Protein AF-A0A3P8JMA1-F1 (afdb_monomer_lite)

Sequence (139 aa):
MFSIEQAKLMATKLRNSLESRNVTIPHSSALEIVAQQLGYKDWNTAAARLDPPAAPAAVSFEKSIPILRMFDERKAREFYVDFLAFSVEFEHRFAPDLPLYLGIGETACRFTSLNITATPARVRQFSYRCATLNYSGMS

pLDDT: mean 73.85, std 20.52, range [27.09, 96.19]

Radius of gyration: 28.32 Å; chains: 1; bounding box: 60×33×68 Å

Secondary structure (DSSP, 8-state):
--BHHHHHHHHHHHHHHHHTTT----HHHHHHHHHHHTT-SSHHHHHHHSBPPPPP-----PPP--EEEES-HHHHHIIIIIIT-PEEEEEEESSTTSPEEEEEEETTEEEEEEEE-SSSS------------------

Structure (mmCIF, N/CA/C/O backbone):
data_AF-A0A3P8JMA1-F1
#
_entry.id   AF-A0A3P8JMA1-F1
#
loop_
_atom_site.group_PDB
_atom_site.id
_atom_site.type_symbol
_atom_site.label_atom_id
_atom_site.label_alt_id
_atom_site.label_comp_id
_atom_site.label_asym_id
_atom_site.label_entity_id
_atom_site.label_seq_id
_atom_site.pdbx_PDB_ins_code
_atom_site.Cartn_x
_atom_site.Cartn_y
_atom_site.Cartn_z
_atom_site.occupancy
_atom_site.B_iso_or_equiv
_atom_site.auth_seq_id
_atom_site.auth_comp_id
_atom_site.auth_asym_id
_atom_site.auth_atom_id
_atom_site.pdbx_PDB_model_num
ATOM 1 N N . MET A 1 1 ? -1.795 15.103 25.000 1.00 63.28 1 MET A N 1
ATOM 2 C CA . MET A 1 1 ? -2.869 14.896 24.013 1.00 63.28 1 MET A CA 1
ATOM 3 C C . MET A 1 1 ? -2.797 13.429 23.615 1.00 63.28 1 MET A C 1
ATOM 5 O O . MET A 1 1 ? -1.727 12.989 23.212 1.00 63.28 1 MET A O 1
ATOM 9 N N . PHE A 1 2 ? -3.817 12.639 23.963 1.00 79.19 2 PHE A N 1
ATOM 10 C CA . PHE A 1 2 ? -3.838 11.194 23.704 1.00 79.19 2 PHE A CA 1
ATOM 11 C C . PHE A 1 2 ? -4.458 10.945 22.328 1.00 79.19 2 PHE A C 1
ATOM 13 O O . PHE A 1 2 ? -5.483 11.548 22.006 1.00 79.19 2 PHE A O 1
ATOM 20 N N . SER A 1 3 ? -3.873 10.039 21.540 1.00 88.62 3 SER A N 1
ATOM 21 C CA . SER A 1 3 ? -4.439 9.672 20.238 1.00 88.62 3 SER A CA 1
ATOM 22 C C . SER A 1 3 ? -5.458 8.536 20.345 1.00 88.62 3 SER A C 1
ATOM 24 O O . SER A 1 3 ? -5.397 7.690 21.246 1.00 88.62 3 SER A O 1
ATOM 26 N N . ILE A 1 4 ? -6.377 8.472 19.377 1.00 91.00 4 ILE A N 1
ATOM 27 C CA . ILE A 1 4 ? -7.359 7.381 19.265 1.00 91.00 4 ILE A CA 1
ATOM 28 C C . ILE A 1 4 ? -6.666 6.012 19.159 1.00 91.00 4 ILE A C 1
ATOM 30 O O . ILE A 1 4 ? -7.147 5.029 19.728 1.00 91.00 4 ILE A O 1
ATOM 34 N N . GLU A 1 5 ? -5.526 5.925 18.467 1.00 89.62 5 GLU A N 1
ATOM 35 C CA . GLU A 1 5 ? -4.774 4.669 18.347 1.00 89.62 5 GLU A CA 1
ATOM 36 C C . GLU A 1 5 ? -4.184 4.215 19.678 1.00 89.62 5 GLU A C 1
ATOM 38 O O . GLU A 1 5 ? -4.296 3.042 20.034 1.00 89.62 5 GLU A O 1
ATOM 43 N N . GLN A 1 6 ? -3.604 5.143 20.444 1.00 90.62 6 GLN A N 1
ATOM 44 C CA . GLN A 1 6 ? -3.065 4.839 21.767 1.00 90.62 6 GLN A CA 1
ATOM 45 C C . GLN A 1 6 ? -4.165 4.320 22.697 1.00 90.62 6 GLN A C 1
ATOM 47 O O . GLN A 1 6 ? -3.963 3.313 23.375 1.00 90.62 6 GLN A O 1
ATOM 52 N N . ALA A 1 7 ? -5.347 4.941 22.679 1.00 92.38 7 ALA A N 1
ATOM 53 C CA . ALA A 1 7 ? -6.479 4.499 23.488 1.00 92.38 7 ALA A CA 1
ATOM 54 C C . ALA A 1 7 ? -6.991 3.100 23.074 1.00 92.38 7 ALA A C 1
ATOM 56 O O . ALA A 1 7 ? -7.212 2.238 23.927 1.00 92.38 7 ALA A O 1
ATOM 57 N N . LYS A 1 8 ? -7.093 2.809 21.768 1.00 93.44 8 LYS A N 1
ATOM 58 C CA . LYS A 1 8 ? -7.448 1.462 21.268 1.00 93.44 8 LYS A CA 1
ATOM 59 C C . LYS A 1 8 ? -6.400 0.405 21.629 1.00 93.44 8 LYS A C 1
ATOM 61 O O . LYS A 1 8 ? -6.747 -0.732 21.969 1.00 93.44 8 LYS A O 1
ATOM 66 N N . LEU A 1 9 ? -5.118 0.774 21.593 1.00 94.44 9 LEU A N 1
ATOM 67 C CA . LEU A 1 9 ? -4.022 -0.094 22.016 1.00 94.44 9 LEU A CA 1
ATOM 68 C C . LEU A 1 9 ? -4.135 -0.419 23.511 1.00 94.44 9 LEU A C 1
ATOM 70 O O . LEU A 1 9 ? -3.982 -1.578 23.897 1.00 94.44 9 LEU A O 1
ATOM 74 N N . MET A 1 10 ? -4.442 0.577 24.348 1.00 94.50 10 MET A N 1
ATOM 75 C CA . MET A 1 10 ? -4.684 0.375 25.780 1.00 94.50 10 MET A CA 1
ATOM 76 C C . MET A 1 10 ? -5.851 -0.582 26.026 1.00 94.50 10 MET A C 1
ATOM 78 O O . MET A 1 10 ? -5.694 -1.518 26.804 1.00 94.50 10 MET A O 1
ATOM 82 N N . ALA A 1 11 ? -6.973 -0.427 25.316 1.00 95.19 11 ALA A N 1
ATOM 83 C CA . ALA A 1 11 ? -8.129 -1.318 25.459 1.00 95.19 11 ALA A CA 1
ATOM 84 C C . ALA A 1 11 ? -7.795 -2.765 25.064 1.00 95.19 11 ALA A C 1
ATOM 86 O O . ALA A 1 11 ? -8.197 -3.717 25.735 1.00 95.19 11 ALA A O 1
ATOM 87 N N . THR A 1 12 ? -6.998 -2.940 24.007 1.00 96.12 12 THR A N 1
ATOM 88 C CA . THR A 1 12 ? -6.518 -4.259 23.573 1.00 96.12 12 THR A CA 1
ATOM 89 C C . THR A 1 12 ? -5.607 -4.893 24.624 1.00 96.12 12 THR A C 1
ATOM 91 O O . THR A 1 12 ? -5.807 -6.047 25.002 1.00 96.12 12 THR A O 1
ATOM 94 N N . LYS A 1 13 ? -4.640 -4.131 25.152 1.00 95.75 13 LYS A N 1
ATOM 95 C CA . LYS A 1 13 ? -3.736 -4.595 26.215 1.00 95.75 13 LYS A CA 1
ATOM 96 C C . LYS A 1 13 ? -4.493 -4.945 27.495 1.00 95.75 13 LYS A C 1
ATOM 98 O O . LYS A 1 13 ? -4.222 -5.987 28.086 1.00 95.75 13 LYS A O 1
ATOM 103 N N . LEU A 1 14 ? -5.452 -4.109 27.893 1.00 94.12 14 LEU A N 1
ATOM 104 C CA . LEU A 1 14 ? -6.307 -4.335 29.055 1.00 94.12 14 LEU A CA 1
ATOM 105 C C . LEU A 1 14 ? -7.071 -5.652 28.917 1.00 94.12 14 LEU A C 1
ATOM 107 O O . LEU A 1 14 ? -7.016 -6.485 29.818 1.00 94.12 14 LEU A O 1
ATOM 111 N N . ARG A 1 15 ? -7.729 -5.870 27.772 1.00 94.94 15 ARG A N 1
ATOM 112 C CA . ARG A 1 15 ? -8.472 -7.106 27.507 1.00 94.94 15 ARG A CA 1
ATOM 113 C C . ARG A 1 15 ? -7.570 -8.336 27.603 1.00 94.94 15 ARG A C 1
ATOM 115 O O . ARG A 1 15 ? -7.899 -9.263 28.333 1.00 94.94 15 ARG A O 1
ATOM 122 N N . ASN A 1 16 ? -6.416 -8.312 26.940 1.00 94.25 16 ASN A N 1
ATOM 123 C CA . ASN A 1 16 ? -5.474 -9.434 26.960 1.00 94.25 16 ASN A CA 1
ATOM 124 C C . ASN A 1 16 ? -4.933 -9.702 28.382 1.00 94.25 16 ASN A C 1
ATOM 126 O O . ASN A 1 16 ? -4.711 -10.847 28.765 1.00 94.25 16 ASN A O 1
ATOM 130 N N . SER A 1 17 ? -4.746 -8.652 29.192 1.00 94.25 17 SER A N 1
ATOM 131 C CA . SER A 1 17 ? -4.322 -8.788 30.591 1.00 94.25 17 SER A CA 1
ATOM 132 C C . SER A 1 17 ? -5.413 -9.331 31.519 1.00 94.25 17 SER A C 1
ATOM 134 O O . SER A 1 17 ? -5.080 -9.861 32.578 1.00 94.25 17 SER A O 1
ATOM 136 N N . LEU A 1 18 ? -6.690 -9.140 31.192 1.00 93.69 18 LEU A N 1
ATOM 137 C CA . LEU A 1 18 ? -7.809 -9.684 31.964 1.00 93.69 18 LEU A CA 1
ATOM 138 C C . LEU A 1 18 ? -8.090 -11.136 31.580 1.00 93.69 18 LEU A C 1
ATOM 140 O O . LEU A 1 18 ? -8.372 -11.961 32.447 1.00 93.69 18 LEU A O 1
ATOM 144 N N . GLU A 1 19 ? -7.911 -11.469 30.305 1.00 93.62 19 GLU A N 1
ATOM 145 C CA . GLU A 1 19 ? -8.043 -12.832 29.800 1.00 93.62 19 GLU A CA 1
ATOM 146 C C . GLU A 1 19 ? -7.053 -13.792 30.476 1.00 93.62 19 GLU A C 1
ATOM 148 O O . GLU A 1 19 ? -7.444 -14.880 30.888 1.00 93.62 19 GLU A O 1
ATOM 153 N N . SER A 1 20 ? -5.812 -13.358 30.734 1.00 91.12 20 SER A N 1
ATOM 154 C CA . SER A 1 20 ? -4.831 -14.159 31.490 1.00 91.12 20 SER A CA 1
ATOM 155 C C . SER A 1 20 ? -5.225 -14.427 32.950 1.00 91.12 20 SER A C 1
ATOM 157 O O . SER A 1 20 ? -4.649 -15.300 33.596 1.00 91.12 20 SER A O 1
ATOM 159 N N . ARG A 1 21 ? -6.216 -13.696 33.474 1.00 93.50 21 ARG A N 1
ATOM 160 C CA . ARG A 1 21 ? -6.800 -13.874 34.811 1.00 93.50 21 ARG A CA 1
ATOM 161 C C . ARG A 1 21 ? -8.168 -14.563 34.759 1.00 93.50 21 ARG A C 1
ATOM 163 O O . ARG A 1 21 ? -8.909 -14.491 35.735 1.00 93.50 21 ARG A O 1
ATOM 170 N N . ASN A 1 22 ? -8.507 -15.205 33.635 1.00 91.56 22 ASN A N 1
ATOM 171 C CA . ASN A 1 22 ? -9.812 -15.818 33.356 1.00 91.56 22 ASN A CA 1
ATOM 172 C C . ASN A 1 22 ? -11.000 -14.838 33.410 1.00 91.56 22 ASN A C 1
ATOM 174 O O . ASN A 1 22 ? -12.132 -15.244 33.665 1.00 91.56 22 ASN A O 1
ATOM 178 N N . VAL A 1 23 ? -10.768 -13.548 33.150 1.00 91.88 23 VAL A N 1
ATOM 179 C CA . VAL A 1 23 ? -11.832 -12.543 33.036 1.00 91.88 23 VAL A CA 1
ATOM 180 C C . VAL A 1 23 ? -11.966 -12.130 31.574 1.00 91.88 23 VAL A C 1
ATOM 182 O O . VAL A 1 23 ? -11.195 -11.321 31.061 1.00 91.88 23 VAL A O 1
ATOM 185 N N . THR A 1 24 ? -12.966 -12.679 30.889 1.00 91.19 24 THR A N 1
ATOM 186 C CA . THR A 1 24 ? -13.265 -12.322 29.498 1.00 91.19 24 THR A CA 1
ATOM 187 C C . THR A 1 24 ? -14.241 -11.152 29.459 1.00 91.19 24 THR A C 1
ATOM 189 O O . THR A 1 24 ? -15.367 -11.253 29.942 1.00 91.19 24 THR A O 1
ATOM 192 N N . ILE A 1 25 ? -13.824 -10.046 28.843 1.00 92.31 25 ILE A N 1
ATOM 193 C CA . ILE A 1 25 ? -14.687 -8.891 28.571 1.00 92.31 25 ILE A CA 1
ATOM 194 C C . ILE A 1 25 ? -14.763 -8.620 27.062 1.00 92.31 25 ILE A C 1
ATOM 196 O O . ILE A 1 25 ? -13.774 -8.827 26.347 1.00 92.31 25 ILE A O 1
ATOM 200 N N . PRO A 1 26 ? -15.907 -8.135 26.548 1.00 94.25 26 PRO A N 1
ATOM 201 C CA . PRO A 1 26 ? -16.005 -7.714 25.158 1.00 94.25 26 PRO A CA 1
ATOM 202 C C . PRO A 1 26 ? -15.152 -6.462 24.912 1.00 94.25 26 PRO A C 1
ATOM 204 O O . PRO A 1 26 ? -14.898 -5.658 25.811 1.00 94.25 26 PRO A O 1
ATOM 207 N N . HIS A 1 27 ? -14.711 -6.279 23.665 1.00 91.94 27 HIS A N 1
ATOM 208 C CA . HIS A 1 27 ? -13.831 -5.166 23.294 1.00 91.94 27 HIS A CA 1
ATOM 209 C C . HIS A 1 27 ? -14.464 -3.789 23.559 1.00 91.94 27 HIS A C 1
ATOM 211 O O . HIS A 1 27 ? -13.774 -2.879 24.007 1.00 91.94 27 HIS A O 1
ATOM 217 N N . SER A 1 28 ? -15.779 -3.656 23.359 1.00 94.62 28 SER A N 1
ATOM 218 C CA . SER A 1 28 ? -16.532 -2.442 23.692 1.00 94.62 28 SER A CA 1
ATOM 219 C C . SER A 1 28 ? -16.416 -2.076 25.174 1.00 94.62 28 SER A C 1
ATOM 221 O O . SER A 1 28 ? -16.076 -0.942 25.485 1.00 94.62 28 SER A O 1
ATOM 223 N N . SER A 1 29 ? -16.586 -3.029 26.096 1.00 95.75 29 SER A N 1
ATOM 224 C CA . SER A 1 29 ? -16.416 -2.773 27.535 1.00 95.75 29 SER A CA 1
ATOM 225 C C . SER A 1 29 ? -14.989 -2.357 27.897 1.00 95.75 29 SER A C 1
ATOM 227 O O . SER A 1 29 ? -14.803 -1.512 28.767 1.00 95.75 29 SER A O 1
ATOM 229 N N . ALA A 1 30 ? -13.973 -2.900 27.219 1.00 96.19 30 ALA A N 1
ATOM 230 C CA . ALA A 1 30 ? -12.590 -2.468 27.421 1.00 96.19 30 ALA A CA 1
ATOM 231 C C . ALA A 1 30 ? -12.369 -1.010 26.976 1.00 96.19 30 ALA A C 1
ATOM 233 O O . ALA A 1 30 ? -11.650 -0.272 27.647 1.00 96.19 30 ALA A O 1
ATOM 234 N N . LEU A 1 31 ? -13.001 -0.584 25.876 1.00 95.81 31 LEU A N 1
ATOM 235 C CA . LEU A 1 31 ? -12.964 0.809 25.416 1.00 95.81 31 LEU A CA 1
ATOM 236 C C . LEU A 1 31 ? -13.646 1.756 26.411 1.00 95.81 31 LEU A C 1
ATOM 238 O O . LEU A 1 31 ? -13.106 2.826 26.678 1.00 95.81 31 LEU A O 1
ATOM 242 N N . GLU A 1 32 ? -14.772 1.349 27.002 1.00 96.12 32 GLU A N 1
ATOM 243 C CA . GLU A 1 32 ? -15.452 2.138 28.041 1.00 96.12 32 GLU A CA 1
ATOM 244 C C . GLU A 1 32 ? -14.577 2.322 29.289 1.00 96.12 32 GLU A C 1
ATOM 246 O O . GLU A 1 32 ? -14.450 3.433 29.801 1.00 96.12 32 GLU A O 1
ATOM 251 N N . ILE A 1 33 ? -13.901 1.261 29.748 1.00 95.50 33 ILE A N 1
ATOM 252 C CA . ILE A 1 33 ? -12.982 1.345 30.896 1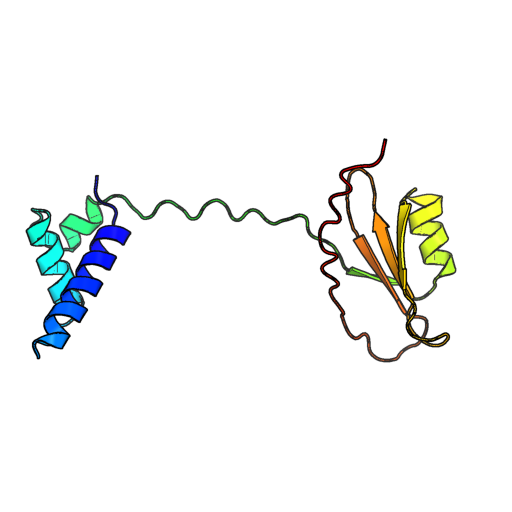.00 95.50 33 ILE A CA 1
ATOM 253 C C . ILE A 1 33 ? -11.830 2.311 30.594 1.00 95.50 33 ILE A C 1
ATOM 255 O O . ILE A 1 33 ? -11.493 3.151 31.428 1.00 95.50 33 ILE A O 1
ATOM 259 N N . VAL A 1 34 ? -11.242 2.232 29.397 1.00 95.38 34 VAL A N 1
ATOM 260 C CA . VAL A 1 34 ? -10.168 3.149 28.987 1.00 95.38 34 VAL A CA 1
ATOM 261 C C . VAL A 1 34 ? -10.674 4.590 28.880 1.00 95.38 34 VAL A C 1
ATOM 263 O O . VAL A 1 34 ? -9.979 5.509 29.307 1.00 95.38 34 VAL A O 1
ATOM 266 N N . ALA A 1 35 ? -11.889 4.813 28.373 1.00 95.31 35 ALA A N 1
ATOM 267 C CA . ALA A 1 35 ? -12.487 6.146 28.314 1.00 95.31 35 ALA A CA 1
ATOM 268 C C . ALA A 1 35 ? -12.646 6.761 29.714 1.00 95.31 35 ALA A C 1
ATOM 270 O O . ALA A 1 35 ? -12.248 7.908 29.925 1.00 95.31 35 ALA A O 1
ATOM 271 N N . GLN A 1 36 ? -13.131 5.977 30.681 1.00 94.81 36 GLN A N 1
ATOM 272 C CA . GLN A 1 36 ? -13.259 6.399 32.079 1.00 94.81 36 GLN A CA 1
ATOM 273 C C . GLN A 1 36 ? -11.900 6.676 32.734 1.00 94.81 36 GLN A C 1
ATOM 275 O O . GLN A 1 36 ? -11.759 7.666 33.449 1.00 94.81 36 GLN A O 1
ATOM 280 N N . GLN A 1 37 ? -10.874 5.866 32.445 1.00 93.56 37 GLN A N 1
ATOM 281 C CA . GLN A 1 37 ? -9.499 6.098 32.917 1.00 93.56 37 GLN A CA 1
ATOM 282 C C . GLN A 1 37 ? -8.898 7.403 32.381 1.00 93.56 37 GLN A C 1
ATOM 284 O O . GLN A 1 37 ? -8.110 8.050 33.067 1.00 93.56 37 GLN A O 1
ATOM 289 N N . LEU A 1 38 ? -9.285 7.801 31.168 1.00 91.38 38 LEU A N 1
ATOM 290 C CA . LEU A 1 38 ? -8.901 9.073 30.555 1.00 91.38 38 LEU A CA 1
ATOM 291 C C . LEU A 1 38 ? -9.772 10.256 31.029 1.00 91.38 38 LEU A C 1
ATOM 293 O O . LEU A 1 38 ? -9.533 11.389 30.614 1.00 91.38 38 LEU A O 1
ATOM 297 N N . GLY A 1 39 ? -10.761 10.016 31.899 1.00 92.75 39 GLY A N 1
ATOM 298 C CA . GLY A 1 39 ? -11.645 11.040 32.462 1.00 92.75 39 GLY A CA 1
ATOM 299 C C . GLY A 1 39 ? -12.868 11.379 31.603 1.00 92.75 39 GLY A C 1
ATOM 300 O O . GLY A 1 39 ? -13.523 12.394 31.843 1.00 92.75 39 GLY A O 1
ATOM 301 N N . TYR A 1 40 ? -13.192 10.560 30.601 1.00 93.94 40 TYR A N 1
ATOM 302 C CA . TYR A 1 40 ? -14.391 10.719 29.777 1.00 93.94 40 TYR A CA 1
ATOM 303 C C . TYR A 1 40 ? -15.544 9.848 30.290 1.00 93.94 40 TYR A C 1
ATOM 305 O O . TYR A 1 40 ? -15.338 8.812 30.915 1.00 93.94 40 TYR A O 1
ATOM 313 N N . LYS A 1 41 ? -16.782 10.274 30.013 1.00 93.06 41 LYS A N 1
ATOM 314 C CA . LYS A 1 41 ? -17.996 9.562 30.440 1.00 93.06 41 LYS A CA 1
ATOM 315 C C . LYS A 1 41 ? -18.166 8.212 29.734 1.00 93.06 41 LYS A C 1
ATOM 317 O O . LYS A 1 41 ? -18.571 7.242 30.367 1.00 93.06 41 LYS A O 1
ATOM 322 N N . ASP A 1 42 ? -17.886 8.193 28.437 1.00 94.56 42 ASP A N 1
ATOM 323 C CA . ASP A 1 42 ? -18.060 7.052 27.545 1.00 94.56 42 ASP A CA 1
ATOM 324 C C . ASP A 1 42 ? -17.058 7.114 26.384 1.00 94.56 42 ASP A C 1
ATOM 326 O O . ASP A 1 42 ? -16.433 8.155 26.122 1.00 94.56 42 ASP A O 1
ATOM 330 N N . TRP A 1 43 ? -16.907 5.992 25.679 1.00 93.00 43 TRP A N 1
ATOM 331 C CA . TRP A 1 43 ? -16.006 5.901 24.531 1.00 93.00 43 TRP A CA 1
ATOM 332 C C . TRP A 1 43 ? -16.371 6.875 23.405 1.00 93.00 43 TRP A C 1
ATOM 334 O O . TRP A 1 43 ? -15.476 7.422 22.764 1.00 93.00 43 TRP A O 1
ATOM 344 N N . ASN A 1 44 ? -17.657 7.148 23.177 1.00 93.56 44 ASN A N 1
ATOM 345 C CA . ASN A 1 44 ? -18.088 8.070 22.122 1.00 93.56 44 ASN A CA 1
ATOM 346 C C . ASN A 1 44 ? -17.573 9.496 22.372 1.00 93.56 44 ASN A C 1
ATOM 348 O O . ASN A 1 44 ? -17.062 10.147 21.460 1.00 93.56 44 ASN A O 1
ATOM 352 N N . THR A 1 45 ? -17.643 9.959 23.620 1.00 93.06 45 THR A N 1
ATOM 353 C CA . THR A 1 45 ? -17.126 11.264 24.042 1.00 93.06 45 THR A CA 1
ATOM 354 C C . THR A 1 45 ? -15.602 11.309 23.964 1.00 93.06 45 THR A C 1
ATOM 356 O O . THR A 1 45 ? -15.039 12.319 23.538 1.00 93.06 45 THR A O 1
ATOM 359 N N . ALA A 1 46 ? -14.928 10.219 24.350 1.00 92.31 46 ALA A N 1
ATOM 360 C CA . ALA A 1 46 ? -13.478 10.107 24.236 1.00 92.31 46 ALA A CA 1
ATOM 361 C C . ALA A 1 46 ? -13.037 10.164 22.766 1.00 92.31 46 ALA A C 1
ATOM 363 O O . ALA A 1 46 ? -12.243 11.021 22.397 1.00 92.31 46 ALA A O 1
ATOM 364 N N . ALA A 1 47 ? -13.601 9.325 21.895 1.00 90.19 47 ALA A N 1
ATOM 365 C CA . ALA A 1 47 ? -13.240 9.251 20.480 1.00 90.19 47 ALA A CA 1
ATOM 366 C C . ALA A 1 47 ? -13.458 10.572 19.724 1.00 90.19 47 ALA A C 1
ATOM 368 O O . ALA A 1 47 ? -12.720 10.857 18.787 1.00 90.19 47 ALA A O 1
ATOM 369 N N . ALA A 1 48 ? -14.432 11.387 20.142 1.00 90.56 48 ALA A N 1
ATOM 370 C CA . ALA A 1 48 ? -14.671 12.712 19.572 1.00 90.56 48 ALA A CA 1
ATOM 371 C C . ALA A 1 48 ? -13.666 13.786 20.037 1.00 90.56 48 ALA A C 1
ATOM 373 O O . ALA A 1 48 ? -13.531 14.816 19.381 1.00 90.56 48 ALA A O 1
ATOM 374 N N . ARG A 1 49 ? -13.000 13.583 21.182 1.00 90.19 49 ARG A N 1
ATOM 375 C CA . ARG A 1 49 ? -12.058 14.548 21.782 1.00 90.19 49 ARG A CA 1
ATOM 376 C C . ARG A 1 49 ? -10.591 14.152 21.658 1.00 90.19 49 ARG A C 1
ATOM 378 O O . ARG A 1 49 ? -9.729 15.010 21.824 1.00 90.19 49 ARG A O 1
ATOM 385 N N . LEU A 1 50 ? -10.315 12.871 21.441 1.00 89.12 50 LEU A N 1
ATOM 386 C CA . LEU A 1 50 ? -8.974 12.352 21.214 1.00 89.12 50 LEU A CA 1
ATOM 387 C C . LEU A 1 50 ? -8.481 12.742 19.823 1.00 89.12 50 LEU A C 1
ATOM 389 O O . LEU A 1 50 ? -9.268 12.893 18.887 1.00 89.12 50 LEU A O 1
ATOM 393 N N . ASP A 1 51 ? -7.163 12.853 19.687 1.00 87.12 51 ASP A N 1
ATOM 394 C CA . ASP A 1 51 ? -6.570 13.196 18.404 1.00 87.12 51 ASP A CA 1
ATOM 395 C C . ASP A 1 51 ? -6.827 12.069 17.396 1.00 87.12 51 ASP A C 1
ATOM 397 O O . ASP A 1 51 ? -6.551 10.894 17.703 1.00 87.12 51 ASP A O 1
ATOM 401 N N . PRO A 1 52 ? -7.344 12.390 16.195 1.00 78.81 52 PRO A N 1
ATOM 402 C CA . PRO A 1 52 ? -7.493 11.402 15.144 1.00 78.81 52 PRO A CA 1
ATOM 403 C C . PRO A 1 52 ? -6.131 10.771 14.827 1.00 78.81 52 PRO A C 1
ATOM 405 O O . PRO A 1 52 ? -5.091 11.403 15.048 1.00 78.81 52 PRO A O 1
ATOM 408 N N . PRO A 1 53 ? -6.109 9.518 14.330 1.00 70.69 53 PRO A N 1
ATOM 409 C CA . PRO A 1 53 ? -4.869 8.935 13.839 1.00 70.69 53 PRO A CA 1
ATOM 410 C C . PRO A 1 53 ? -4.228 9.932 12.876 1.00 70.69 53 PRO A C 1
ATOM 412 O O . PRO A 1 53 ? -4.919 10.493 12.019 1.00 70.69 53 PRO A O 1
ATOM 415 N N . ALA A 1 54 ? -2.928 10.183 13.055 1.00 67.19 54 ALA A N 1
ATOM 416 C CA . ALA A 1 54 ? -2.176 10.975 12.098 1.00 67.19 54 ALA A CA 1
ATOM 417 C C . ALA A 1 54 ? -2.484 10.401 10.714 1.00 67.19 54 ALA A C 1
ATOM 419 O O . ALA A 1 54 ? -2.395 9.182 10.529 1.00 67.19 54 ALA A O 1
ATOM 420 N N . ALA A 1 55 ? -2.928 11.253 9.784 1.00 65.25 55 ALA A N 1
ATOM 421 C CA . ALA A 1 55 ? -3.171 10.818 8.418 1.00 65.25 55 ALA A CA 1
ATOM 422 C C . ALA A 1 55 ? -1.946 10.007 7.974 1.00 65.25 55 ALA A C 1
ATOM 424 O O . ALA A 1 55 ? -0.824 10.447 8.264 1.00 65.25 55 ALA A O 1
ATOM 425 N N . PRO A 1 56 ? -2.127 8.817 7.365 1.00 62.38 56 PRO A N 1
ATOM 426 C CA . PRO A 1 56 ? -0.989 8.032 6.920 1.00 62.38 56 PRO A CA 1
ATOM 427 C C . PRO A 1 56 ? -0.097 8.969 6.115 1.00 62.38 56 PRO A C 1
ATOM 429 O O . PRO A 1 56 ? -0.604 9.699 5.257 1.00 62.38 56 PRO A O 1
ATOM 432 N N . ALA A 1 57 ? 1.194 9.016 6.470 1.00 61.22 57 ALA A N 1
ATOM 433 C CA . ALA A 1 57 ? 2.179 9.800 5.739 1.00 61.22 57 ALA A CA 1
ATOM 434 C C . ALA A 1 57 ? 1.908 9.584 4.250 1.00 61.22 57 ALA A C 1
ATOM 436 O O . ALA A 1 57 ? 1.757 8.431 3.835 1.00 61.22 57 ALA A O 1
ATOM 437 N N . ALA A 1 58 ? 1.707 10.683 3.512 1.00 62.12 58 ALA A N 1
ATOM 438 C CA . ALA A 1 58 ? 1.264 10.649 2.125 1.00 62.12 58 ALA A CA 1
ATOM 439 C C . ALA A 1 58 ? 1.991 9.520 1.396 1.00 62.12 58 ALA A C 1
ATOM 441 O O . ALA A 1 58 ? 3.218 9.461 1.456 1.00 62.12 58 ALA A O 1
ATOM 442 N N . VAL A 1 59 ? 1.234 8.599 0.791 1.00 60.41 59 VAL A N 1
ATOM 443 C CA . VAL A 1 59 ? 1.793 7.456 0.067 1.00 60.41 59 VAL A CA 1
ATOM 444 C C . VAL A 1 59 ? 2.763 8.003 -0.974 1.00 60.41 59 VAL A C 1
ATOM 446 O O . VAL A 1 59 ? 2.359 8.515 -2.016 1.00 60.41 59 VAL A O 1
ATOM 449 N N . SER A 1 60 ? 4.054 7.952 -0.660 1.00 58.88 60 SER A N 1
ATOM 450 C CA . SER A 1 60 ? 5.108 8.347 -1.572 1.00 58.88 60 SER A CA 1
ATOM 451 C C . SER A 1 60 ? 5.381 7.144 -2.452 1.00 58.88 60 SER A C 1
ATOM 453 O O . SER A 1 60 ? 5.988 6.165 -2.013 1.00 58.88 60 SER A O 1
ATOM 455 N N . PHE A 1 61 ? 4.894 7.191 -3.686 1.00 59.22 61 PHE A N 1
ATOM 456 C CA . PHE A 1 61 ? 5.304 6.217 -4.680 1.00 59.22 61 PHE A CA 1
ATOM 457 C C . PHE A 1 61 ? 6.785 6.452 -4.964 1.00 59.22 61 PHE A C 1
ATOM 459 O O . PHE A 1 61 ? 7.172 7.511 -5.462 1.00 59.22 61 PHE A O 1
ATOM 466 N N . GLU A 1 62 ? 7.622 5.472 -4.622 1.00 65.19 62 GLU A N 1
ATOM 467 C CA . GLU A 1 62 ? 8.957 5.414 -5.201 1.00 65.19 62 GLU A CA 1
ATOM 468 C C . GLU A 1 62 ? 8.822 5.420 -6.727 1.00 65.19 62 GLU A C 1
ATOM 470 O O . GLU A 1 62 ? 7.817 4.976 -7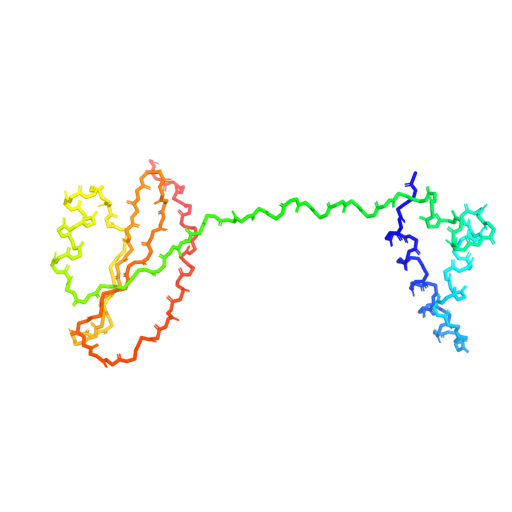.293 1.00 65.19 62 GLU A O 1
ATOM 475 N N . LYS A 1 63 ? 9.831 5.977 -7.391 1.00 63.34 63 LYS A N 1
ATOM 476 C CA . LYS A 1 63 ? 9.855 6.162 -8.838 1.00 63.34 63 LYS A CA 1
ATOM 477 C C . LYS A 1 63 ? 9.441 4.876 -9.555 1.00 63.34 63 LYS A C 1
ATOM 479 O O . LYS A 1 63 ? 10.103 3.849 -9.427 1.00 63.34 63 LYS A O 1
ATOM 484 N N . SER A 1 64 ? 8.342 4.939 -10.303 1.00 62.38 64 SER A N 1
ATOM 485 C CA . SER A 1 64 ? 7.848 3.795 -11.061 1.00 62.38 64 SER A CA 1
ATOM 486 C C . SER A 1 64 ? 8.869 3.406 -12.125 1.00 62.38 64 SER A C 1
ATOM 488 O O . SER A 1 64 ? 9.264 4.255 -12.923 1.00 62.38 64 SER A O 1
ATOM 490 N N . ILE A 1 65 ? 9.253 2.132 -12.156 1.00 70.50 65 ILE A N 1
ATOM 491 C CA . ILE A 1 65 ? 10.105 1.558 -13.200 1.00 70.50 65 ILE A CA 1
ATOM 492 C C . ILE A 1 65 ? 9.176 0.846 -14.187 1.00 70.50 65 ILE A C 1
ATOM 494 O O . ILE A 1 65 ? 8.727 -0.268 -13.894 1.00 70.50 65 ILE A O 1
ATOM 498 N N . PRO A 1 66 ? 8.812 1.472 -15.321 1.00 65.88 66 PRO A N 1
ATOM 499 C CA . PRO A 1 66 ? 7.960 0.817 -16.297 1.00 65.88 66 PRO A CA 1
ATOM 500 C C . PRO A 1 66 ? 8.714 -0.346 -16.946 1.00 65.88 66 PRO A C 1
ATOM 502 O O . PRO A 1 66 ? 9.907 -0.248 -17.237 1.00 65.88 66 PRO A O 1
ATOM 505 N N . ILE A 1 67 ? 7.993 -1.446 -17.175 1.00 75.31 67 ILE A N 1
ATOM 506 C CA . ILE A 1 67 ? 8.484 -2.568 -17.973 1.00 75.31 67 ILE A CA 1
ATOM 507 C C . ILE A 1 67 ? 7.894 -2.433 -19.368 1.00 75.31 67 ILE A C 1
ATOM 509 O O . ILE A 1 67 ? 6.686 -2.583 -19.557 1.00 75.31 67 ILE A O 1
ATOM 513 N N . LEU A 1 68 ? 8.749 -2.145 -20.341 1.00 75.75 68 LEU A N 1
ATOM 514 C CA . LEU A 1 68 ? 8.359 -2.012 -21.741 1.00 75.75 68 LEU A CA 1
ATOM 515 C C . LEU A 1 68 ? 8.701 -3.301 -22.490 1.00 75.75 68 LEU A C 1
ATOM 517 O O . LEU A 1 68 ? 9.684 -3.959 -22.158 1.00 75.75 68 LEU A O 1
ATOM 521 N N . ARG A 1 69 ? 7.896 -3.683 -23.488 1.00 78.56 69 ARG A N 1
ATOM 522 C CA . ARG A 1 69 ? 8.149 -4.877 -24.306 1.00 78.56 69 ARG A CA 1
ATOM 523 C C . ARG A 1 69 ? 8.369 -4.502 -25.767 1.00 78.56 69 ARG A C 1
ATOM 525 O O . ARG A 1 69 ? 7.483 -3.910 -26.374 1.00 78.56 69 ARG A O 1
ATOM 532 N N . MET A 1 70 ? 9.506 -4.900 -26.332 1.00 77.12 70 MET A N 1
ATOM 533 C CA . MET A 1 70 ? 9.843 -4.718 -27.749 1.00 77.12 70 MET A CA 1
ATOM 534 C C . MET A 1 70 ? 10.161 -6.072 -28.395 1.00 77.12 70 MET A C 1
ATOM 536 O O . MET A 1 70 ? 10.606 -6.990 -27.713 1.00 77.12 70 MET A O 1
ATOM 540 N N . PHE A 1 71 ? 9.917 -6.225 -29.696 1.00 77.38 71 PHE A N 1
ATOM 541 C CA . PHE A 1 71 ? 10.163 -7.493 -30.406 1.00 77.38 71 PHE A CA 1
ATOM 542 C C . PHE A 1 71 ? 11.447 -7.497 -31.241 1.00 77.38 71 PHE A C 1
ATOM 544 O O . PHE A 1 71 ? 11.995 -8.553 -31.538 1.00 77.38 71 PHE A O 1
ATOM 551 N N . ASP A 1 72 ? 11.928 -6.312 -31.608 1.00 80.19 72 ASP A N 1
ATOM 552 C CA . ASP A 1 72 ? 13.122 -6.120 -32.423 1.00 80.19 72 ASP A CA 1
ATOM 553 C C . ASP A 1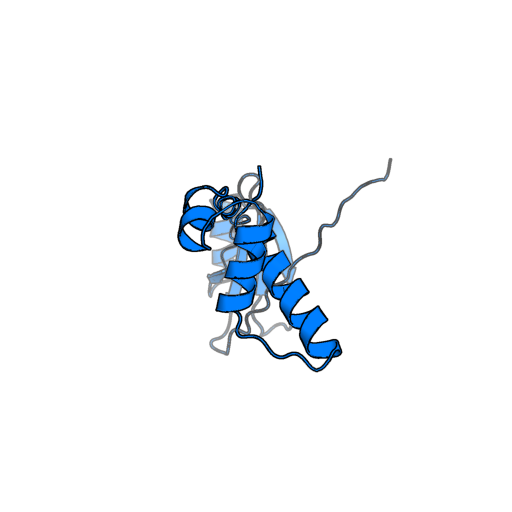 72 ? 14.191 -5.414 -31.585 1.00 80.19 72 ASP A C 1
ATOM 555 O O . ASP A 1 72 ? 14.013 -4.270 -31.159 1.00 80.19 72 ASP A O 1
ATOM 559 N N . GLU A 1 73 ? 15.290 -6.121 -31.320 1.00 81.94 73 GLU A N 1
ATOM 560 C CA . GLU A 1 73 ? 16.405 -5.614 -30.519 1.00 81.94 73 GLU A CA 1
ATOM 561 C C . GLU A 1 73 ? 17.105 -4.425 -31.169 1.00 81.94 73 GLU A C 1
ATOM 563 O O . GLU A 1 73 ? 17.476 -3.475 -30.480 1.00 81.94 73 GLU A O 1
ATOM 568 N N . ARG A 1 74 ? 17.275 -4.456 -32.491 1.00 84.62 74 ARG A N 1
ATOM 569 C CA . ARG A 1 74 ? 18.007 -3.408 -33.199 1.00 84.62 74 ARG A CA 1
ATOM 570 C C . ARG A 1 74 ? 17.223 -2.106 -33.148 1.00 84.62 74 ARG A C 1
ATOM 572 O O . ARG A 1 74 ? 17.762 -1.084 -32.744 1.00 84.62 74 ARG A O 1
ATOM 579 N N . LYS A 1 75 ? 15.917 -2.186 -33.419 1.00 82.75 75 LYS A N 1
ATOM 580 C CA . LYS A 1 75 ? 15.012 -1.033 -33.314 1.00 82.75 75 LYS A CA 1
ATOM 581 C C . LYS A 1 75 ? 14.874 -0.515 -31.885 1.00 82.75 75 LYS A C 1
ATOM 583 O O . LYS A 1 75 ? 14.707 0.684 -31.698 1.00 82.75 75 LYS A O 1
ATOM 588 N N . ALA A 1 76 ? 14.933 -1.389 -30.876 1.00 83.12 76 ALA A N 1
ATOM 589 C CA . ALA A 1 76 ? 14.977 -0.950 -29.482 1.00 83.12 76 ALA A CA 1
ATOM 590 C C . ALA A 1 76 ? 16.207 -0.074 -29.213 1.00 83.12 76 ALA A C 1
ATOM 592 O O . ALA A 1 76 ? 16.063 1.002 -28.641 1.00 83.12 76 ALA A O 1
ATOM 593 N N . ARG A 1 77 ? 17.402 -0.507 -29.629 1.00 82.75 77 ARG A N 1
ATOM 594 C CA . ARG A 1 77 ? 18.634 0.267 -29.416 1.00 82.75 77 ARG A CA 1
ATOM 595 C C . ARG A 1 77 ? 18.613 1.581 -30.199 1.00 82.75 77 ARG A C 1
ATOM 597 O O . ARG A 1 77 ? 18.811 2.628 -29.593 1.00 82.75 77 ARG A O 1
ATOM 604 N N . GLU A 1 78 ? 18.242 1.537 -31.478 1.00 87.06 78 GLU A N 1
ATOM 605 C CA . GLU A 1 78 ? 18.110 2.737 -32.319 1.00 87.06 78 GLU A CA 1
ATOM 606 C C . GLU A 1 78 ? 17.157 3.772 -31.702 1.00 87.06 78 GLU A C 1
ATOM 608 O O . GLU A 1 78 ? 17.434 4.968 -31.687 1.00 87.06 78 GLU A O 1
ATOM 613 N N . PHE A 1 79 ? 16.027 3.328 -31.149 1.00 83.69 79 PHE A N 1
ATOM 614 C CA . PHE A 1 79 ? 15.050 4.244 -30.571 1.00 83.69 79 PHE A CA 1
ATOM 615 C C . PHE A 1 79 ? 15.447 4.746 -29.175 1.00 83.69 79 PHE A C 1
ATOM 617 O O . PHE A 1 79 ? 15.411 5.943 -28.907 1.00 83.69 79 PHE A O 1
ATOM 624 N N . TYR A 1 80 ? 15.804 3.847 -28.258 1.00 83.12 80 TYR A N 1
ATOM 625 C CA . TYR A 1 80 ? 16.023 4.222 -26.861 1.00 83.12 80 TYR A CA 1
ATOM 626 C C . TYR A 1 80 ? 17.429 4.763 -26.595 1.00 83.12 80 TYR A C 1
ATOM 628 O O . TYR A 1 80 ? 17.579 5.684 -25.799 1.00 83.12 80 TYR A O 1
ATOM 636 N N . VAL A 1 81 ? 18.449 4.213 -27.250 1.00 84.38 81 VAL A N 1
ATOM 637 C CA . VAL A 1 81 ? 19.844 4.623 -27.049 1.00 84.38 81 VAL A CA 1
ATOM 638 C C . VAL A 1 81 ? 20.208 5.729 -28.029 1.00 84.38 81 VAL A C 1
ATOM 640 O O . VAL A 1 81 ? 20.634 6.791 -27.595 1.00 84.38 81 VAL A O 1
ATOM 643 N N . ASP A 1 82 ? 19.985 5.531 -29.329 1.00 85.00 82 ASP A N 1
ATOM 644 C CA . ASP A 1 82 ? 20.482 6.484 -30.332 1.00 85.00 82 ASP A CA 1
ATOM 645 C C . ASP A 1 82 ? 19.567 7.710 -30.495 1.00 85.00 82 ASP A C 1
ATOM 647 O O . ASP A 1 82 ? 20.055 8.834 -30.603 1.00 85.00 82 ASP A O 1
ATOM 651 N N . PHE A 1 83 ? 18.241 7.527 -30.484 1.00 85.69 83 PHE A N 1
ATOM 652 C CA . PHE A 1 83 ? 17.289 8.634 -30.643 1.00 85.69 83 PHE A CA 1
ATOM 653 C C . PHE A 1 83 ? 16.955 9.344 -29.322 1.00 85.69 83 PHE A C 1
ATOM 655 O O . PHE A 1 83 ? 16.973 10.573 -29.271 1.00 85.69 83 PHE A O 1
ATOM 662 N N . LEU A 1 84 ? 16.666 8.599 -28.247 1.00 84.81 84 LEU A N 1
ATOM 663 C CA . LEU A 1 84 ? 16.350 9.173 -26.927 1.00 84.81 84 LEU A CA 1
ATOM 664 C C . LEU A 1 84 ? 17.583 9.431 -26.044 1.00 84.81 84 LEU A C 1
ATOM 666 O O . LEU A 1 84 ? 17.435 9.991 -24.960 1.00 84.81 84 LEU A O 1
ATOM 670 N N . ALA A 1 85 ? 18.784 9.057 -26.500 1.00 85.00 85 ALA A N 1
ATOM 671 C CA . ALA A 1 85 ? 20.044 9.250 -25.777 1.00 85.00 85 ALA A CA 1
ATOM 672 C C . ALA A 1 85 ? 20.082 8.591 -24.382 1.00 85.00 85 ALA A C 1
ATOM 674 O O . ALA A 1 85 ? 20.778 9.071 -23.481 1.00 85.00 85 ALA A O 1
ATOM 675 N N . PHE A 1 86 ? 19.347 7.493 -24.171 1.00 84.88 86 PHE A N 1
ATOM 676 C CA . PHE A 1 86 ? 19.426 6.756 -22.909 1.00 84.88 86 PHE A CA 1
ATOM 677 C C . PHE A 1 86 ? 20.719 5.949 -22.835 1.00 84.88 86 PHE A C 1
ATOM 679 O O . PHE A 1 86 ? 21.226 5.439 -23.832 1.00 84.88 86 PHE A O 1
ATOM 686 N N . SER A 1 87 ? 21.240 5.792 -21.622 1.00 81.69 87 SER A N 1
ATOM 687 C CA . SER A 1 87 ? 22.416 4.961 -21.372 1.00 81.69 87 SER A CA 1
ATOM 688 C C . SER A 1 87 ? 21.999 3.536 -21.040 1.00 81.69 87 SER A C 1
ATOM 690 O O . SER A 1 87 ? 21.035 3.323 -20.307 1.00 81.69 87 SER A O 1
ATOM 692 N N . VAL A 1 88 ? 22.743 2.554 -21.546 1.00 83.88 88 VAL A N 1
ATOM 693 C CA . VAL A 1 88 ? 22.579 1.157 -21.135 1.00 83.88 88 VAL A CA 1
ATOM 694 C C . VAL A 1 88 ? 23.252 0.953 -19.783 1.00 83.88 88 VAL A C 1
ATOM 696 O O . VAL A 1 88 ? 24.441 1.216 -19.626 1.00 83.88 88 VAL A O 1
ATOM 699 N N . GLU A 1 89 ? 22.494 0.456 -18.814 1.00 80.19 89 GLU A N 1
ATOM 700 C CA . GLU A 1 89 ? 22.971 0.193 -17.453 1.00 80.19 89 GLU A CA 1
ATOM 701 C C . GLU A 1 89 ? 23.163 -1.303 -17.191 1.00 80.19 89 GLU A C 1
ATOM 703 O O . GLU A 1 89 ? 23.998 -1.691 -16.375 1.00 80.19 89 GLU A O 1
ATOM 708 N N . PHE A 1 90 ? 22.403 -2.160 -17.879 1.00 79.38 90 PHE A N 1
ATOM 709 C CA . PHE A 1 90 ? 22.554 -3.610 -17.777 1.00 79.38 90 PHE A CA 1
ATOM 710 C C . PHE A 1 90 ? 22.063 -4.318 -19.043 1.00 79.38 90 PHE A C 1
ATOM 712 O O . PHE A 1 90 ? 21.054 -3.929 -19.630 1.00 79.38 90 PHE A O 1
ATOM 719 N N . GLU A 1 91 ? 22.740 -5.405 -19.411 1.00 81.69 91 GLU A N 1
ATOM 720 C CA . GLU A 1 91 ? 22.308 -6.333 -20.456 1.00 81.69 91 GLU A CA 1
ATOM 721 C C . GLU A 1 91 ? 22.344 -7.762 -19.916 1.00 81.69 91 GLU A C 1
ATOM 723 O O . GLU A 1 91 ? 23.348 -8.197 -19.349 1.00 81.69 91 GLU A O 1
ATOM 728 N N . HIS A 1 92 ? 21.262 -8.516 -20.104 1.00 80.19 92 HIS A N 1
ATOM 729 C CA . HIS A 1 92 ? 21.243 -9.928 -19.748 1.00 80.19 92 HIS A CA 1
ATOM 730 C C . HIS A 1 92 ? 20.434 -10.769 -20.717 1.00 80.19 92 HIS A C 1
ATOM 732 O O . HIS A 1 92 ? 19.250 -10.533 -20.961 1.00 80.19 92 HIS A O 1
ATOM 738 N N . ARG A 1 93 ? 21.088 -11.815 -21.218 1.00 79.81 93 ARG A N 1
ATOM 739 C CA . ARG A 1 93 ? 20.490 -12.845 -22.055 1.00 79.81 93 ARG A CA 1
ATOM 740 C C . ARG A 1 93 ? 20.766 -14.202 -21.423 1.00 79.81 93 ARG A C 1
ATOM 742 O O . ARG A 1 93 ? 21.917 -14.554 -21.189 1.00 79.81 93 ARG A O 1
ATOM 749 N N . PHE A 1 94 ? 19.707 -14.963 -21.173 1.00 75.31 94 PHE A N 1
ATOM 750 C CA . PHE A 1 94 ? 19.812 -16.287 -20.557 1.00 75.31 94 PHE A CA 1
ATOM 751 C C . PHE A 1 94 ? 20.335 -17.363 -21.519 1.00 75.31 94 PHE A C 1
ATOM 753 O O . PHE A 1 94 ? 21.070 -18.250 -21.103 1.00 75.31 94 PHE A O 1
ATOM 760 N N . ALA A 1 95 ? 19.947 -17.290 -22.794 1.00 77.69 95 ALA A N 1
ATOM 761 C CA . ALA A 1 95 ? 20.408 -18.168 -23.869 1.00 77.69 95 ALA A CA 1
ATOM 762 C C . ALA A 1 95 ? 20.254 -17.449 -25.227 1.00 77.69 95 ALA A C 1
ATOM 764 O O . ALA A 1 95 ? 19.448 -16.517 -25.314 1.00 77.69 95 ALA A O 1
ATOM 765 N N . PRO A 1 96 ? 20.997 -17.834 -26.282 1.00 76.81 96 PRO A N 1
ATOM 766 C CA . PRO A 1 96 ? 20.989 -17.138 -27.576 1.00 76.81 96 PRO A CA 1
ATOM 767 C C . PRO A 1 96 ? 19.598 -16.970 -28.211 1.00 76.81 96 PRO A C 1
ATOM 769 O O . PRO A 1 96 ? 19.337 -15.969 -28.871 1.00 76.81 96 PRO A O 1
ATOM 772 N N . ASP A 1 97 ? 18.700 -17.922 -27.973 1.00 79.31 97 ASP A N 1
ATOM 773 C CA . ASP A 1 97 ? 17.327 -18.002 -28.480 1.00 79.31 97 ASP A CA 1
ATOM 774 C C . ASP A 1 97 ? 16.272 -17.363 -27.553 1.00 79.31 97 ASP A C 1
ATOM 776 O O . ASP A 1 97 ? 15.090 -17.288 -27.904 1.00 79.31 97 ASP A O 1
ATOM 780 N N . LEU A 1 98 ? 16.688 -16.876 -26.378 1.00 75.31 98 LEU A N 1
ATOM 781 C CA . LEU A 1 98 ? 15.813 -16.276 -25.374 1.00 75.31 98 LEU A CA 1
ATOM 782 C C . LEU A 1 98 ? 15.810 -14.736 -25.426 1.00 75.31 98 LEU A C 1
ATOM 784 O O . LEU A 1 98 ? 16.761 -14.120 -25.922 1.00 75.31 98 LEU A O 1
ATOM 788 N N . PRO A 1 99 ? 14.746 -14.099 -24.889 1.00 72.44 99 PRO A N 1
ATOM 789 C CA . PRO A 1 99 ? 14.630 -12.647 -24.783 1.00 72.44 99 PRO A CA 1
ATOM 790 C C . PRO A 1 99 ? 15.848 -11.980 -24.135 1.00 72.44 99 PRO A C 1
ATOM 792 O O . PRO A 1 99 ? 16.384 -12.475 -23.139 1.00 72.44 99 PRO A O 1
ATOM 795 N N . LEU A 1 100 ? 16.234 -10.825 -24.678 1.00 79.25 100 LEU A N 1
ATOM 796 C CA . LEU A 1 100 ? 17.221 -9.938 -24.076 1.00 79.25 100 LEU A CA 1
ATOM 797 C C . LEU A 1 100 ? 16.523 -9.020 -23.073 1.00 79.25 100 LEU A C 1
ATOM 799 O O . LEU A 1 100 ? 15.520 -8.377 -23.386 1.00 79.25 100 LEU A O 1
ATOM 803 N N . TYR A 1 101 ? 17.0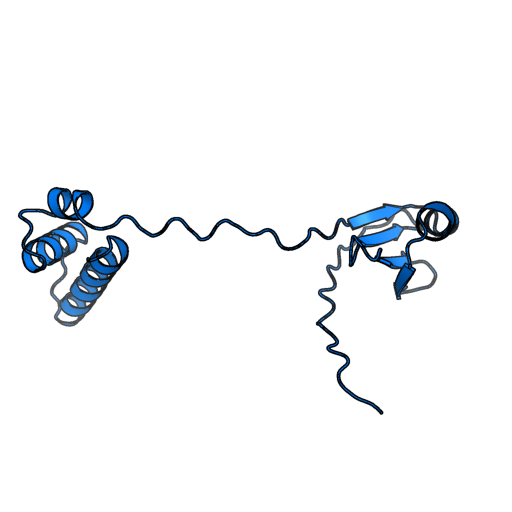81 -8.932 -21.875 1.00 79.56 101 TYR A N 1
ATOM 804 C CA . TYR A 1 101 ? 16.707 -7.936 -20.884 1.00 79.56 101 TYR A CA 1
ATOM 805 C C . TYR A 1 101 ? 17.707 -6.790 -20.956 1.00 79.56 101 TYR A C 1
ATOM 807 O O . TYR A 1 101 ? 18.911 -7.012 -20.828 1.00 79.56 101 TYR A O 1
ATOM 815 N N . LEU A 1 102 ? 17.194 -5.582 -21.167 1.00 78.94 102 LEU A N 1
ATOM 816 C CA . LEU A 1 102 ? 17.978 -4.363 -21.275 1.00 78.94 102 LEU A CA 1
ATOM 817 C C . LEU A 1 102 ? 17.508 -3.381 -20.197 1.00 78.94 102 LEU A C 1
ATOM 819 O O . LEU A 1 102 ? 16.331 -3.030 -20.137 1.00 78.94 102 LEU A O 1
ATOM 823 N N . GLY A 1 103 ? 18.411 -2.945 -19.328 1.00 80.31 103 GLY A N 1
ATOM 824 C CA . GLY A 1 103 ? 18.179 -1.813 -18.431 1.00 80.31 103 GLY A CA 1
ATOM 825 C C . GLY A 1 103 ? 18.730 -0.558 -19.069 1.00 80.31 103 GLY A C 1
ATOM 826 O O . GLY A 1 103 ? 19.905 -0.527 -19.431 1.00 80.31 103 GLY A O 1
ATOM 827 N N . ILE A 1 104 ? 17.878 0.450 -19.205 1.00 78.94 104 ILE A N 1
ATOM 828 C CA . ILE A 1 104 ? 18.233 1.756 -19.752 1.00 78.94 104 ILE A CA 1
ATOM 829 C C . ILE A 1 104 ? 17.856 2.847 -18.756 1.00 78.94 104 ILE A C 1
ATOM 831 O O . ILE A 1 104 ? 16.774 2.806 -18.162 1.00 78.94 104 ILE A O 1
ATOM 835 N N . GLY A 1 105 ? 18.732 3.830 -18.605 1.00 74.88 105 GLY A N 1
ATOM 836 C CA . GLY A 1 105 ? 18.560 4.945 -17.685 1.00 74.88 105 GLY A CA 1
ATOM 837 C C . GLY A 1 105 ? 18.783 6.283 -18.377 1.00 74.88 105 GLY A C 1
ATOM 838 O O . GLY A 1 105 ? 19.622 6.420 -19.269 1.00 74.88 105 GLY A O 1
ATOM 839 N N . GLU A 1 106 ? 18.032 7.287 -17.937 1.00 70.31 106 GLU A N 1
ATOM 840 C CA . GLU A 1 106 ? 18.288 8.697 -18.227 1.00 70.31 106 GLU A CA 1
ATOM 841 C C . GLU A 1 106 ? 18.665 9.399 -16.914 1.00 70.31 106 GLU A C 1
ATOM 843 O O . GLU A 1 106 ? 18.183 9.041 -15.835 1.00 70.31 106 GLU A O 1
ATOM 848 N N . THR A 1 107 ? 19.477 10.452 -16.973 1.00 52.72 107 THR A N 1
ATOM 849 C CA . THR A 1 107 ? 19.841 11.272 -15.803 1.00 52.72 107 THR A CA 1
ATOM 850 C C . THR A 1 107 ? 18.620 11.833 -15.059 1.00 52.72 107 THR A C 1
ATOM 852 O O . THR A 1 107 ? 18.672 11.988 -13.836 1.00 52.72 107 THR A O 1
ATOM 855 N N . ALA A 1 108 ? 17.493 12.044 -15.750 1.00 52.84 108 ALA A N 1
ATOM 856 C CA . ALA A 1 108 ? 16.210 12.405 -15.148 1.00 52.84 108 ALA A CA 1
ATOM 857 C C . ALA A 1 108 ? 15.358 11.196 -14.715 1.00 52.84 108 ALA A C 1
ATOM 859 O O . ALA A 1 108 ? 14.532 11.335 -13.808 1.00 52.84 108 ALA A O 1
ATOM 860 N N . CYS A 1 109 ? 15.557 10.000 -15.285 1.00 48.06 109 CYS A N 1
ATOM 861 C CA . CYS A 1 109 ? 14.787 8.786 -15.006 1.00 48.06 109 CYS A CA 1
ATOM 862 C C . CYS A 1 109 ? 15.688 7.562 -14.805 1.00 48.06 109 CYS A C 1
ATOM 864 O O . CYS A 1 109 ? 16.074 6.891 -15.754 1.00 48.06 109 CYS A O 1
ATOM 866 N N . ARG A 1 110 ? 16.035 7.294 -13.539 1.00 50.06 110 ARG A N 1
ATOM 867 C CA . ARG A 1 110 ? 17.214 6.491 -13.214 1.00 50.06 110 ARG A CA 1
ATOM 868 C C . ARG A 1 110 ? 17.147 5.024 -13.648 1.00 50.06 110 ARG A C 1
ATOM 870 O O . ARG A 1 110 ? 18.208 4.476 -13.793 1.00 50.06 110 ARG A O 1
ATOM 877 N N . PHE A 1 111 ? 15.988 4.404 -13.882 1.00 53.25 111 PHE A N 1
ATOM 878 C CA . PHE A 1 111 ? 15.944 3.042 -14.439 1.00 53.25 111 PHE A CA 1
ATOM 879 C C . PHE A 1 111 ? 14.595 2.789 -15.134 1.00 53.25 111 PHE A C 1
ATOM 881 O O . PHE A 1 111 ? 13.546 2.888 -14.498 1.00 53.25 111 PHE A O 1
ATOM 888 N N . THR A 1 112 ? 14.611 2.432 -16.419 1.00 52.88 112 THR A N 1
ATOM 889 C CA . THR A 1 112 ? 13.509 1.788 -17.154 1.00 52.88 112 THR A CA 1
ATOM 890 C C . THR A 1 112 ? 13.980 0.391 -17.553 1.00 52.88 112 THR A C 1
ATOM 892 O O . THR A 1 112 ? 15.042 0.236 -18.154 1.00 52.88 112 THR A O 1
ATOM 895 N N . SER A 1 113 ? 13.222 -0.654 -17.212 1.00 53.72 113 SER A N 1
ATOM 896 C CA . SER A 1 113 ? 13.553 -2.018 -17.642 1.00 53.72 113 SER A CA 1
ATOM 897 C C . SER A 1 113 ? 12.832 -2.312 -18.957 1.00 53.72 113 SER A C 1
ATOM 899 O O . SER A 1 113 ? 11.605 -2.345 -19.011 1.00 53.72 113 SER A O 1
ATOM 901 N N . LEU A 1 114 ? 13.580 -2.517 -20.038 1.00 54.94 114 LEU A N 1
ATOM 902 C CA . LEU A 1 114 ? 13.050 -2.917 -21.337 1.00 54.94 114 LEU A CA 1
ATOM 903 C C . LEU A 1 114 ? 13.246 -4.429 -21.518 1.00 54.94 114 LEU A C 1
ATOM 905 O O . LEU A 1 114 ? 14.358 -4.955 -21.484 1.00 54.94 114 LEU A O 1
ATOM 909 N N . ASN A 1 115 ? 12.148 -5.145 -21.729 1.00 55.12 115 ASN A N 1
ATOM 910 C CA . ASN A 1 115 ? 12.152 -6.549 -22.108 1.00 55.12 115 ASN A CA 1
ATOM 911 C C . ASN A 1 115 ? 12.067 -6.666 -23.633 1.00 55.12 115 ASN A C 1
ATOM 913 O O . ASN A 1 115 ? 11.079 -6.251 -24.238 1.00 55.12 115 ASN A O 1
ATOM 917 N N . ILE A 1 116 ? 13.075 -7.253 -24.270 1.00 54.72 116 ILE A N 1
ATOM 918 C CA . ILE A 1 116 ? 13.090 -7.446 -25.718 1.00 54.72 116 ILE A CA 1
ATOM 919 C C . ILE A 1 116 ? 12.879 -8.930 -26.014 1.00 54.72 116 ILE A C 1
ATOM 921 O O . ILE A 1 116 ? 13.760 -9.758 -25.794 1.00 54.72 116 ILE A O 1
ATOM 925 N N . THR A 1 117 ? 11.695 -9.293 -26.505 1.00 45.19 117 THR A N 1
ATOM 926 C CA . THR A 1 117 ? 11.350 -10.682 -26.826 1.00 45.19 117 THR A CA 1
ATOM 927 C C . THR A 1 117 ? 11.581 -10.980 -28.309 1.00 45.19 117 THR A C 1
ATOM 929 O O . THR A 1 117 ? 10.824 -10.497 -29.140 1.00 45.19 117 THR A O 1
ATOM 932 N N . ALA A 1 118 ? 12.541 -11.845 -28.646 1.00 45.97 118 ALA A N 1
ATOM 933 C CA . ALA A 1 118 ? 12.798 -12.251 -30.036 1.00 45.97 118 ALA A CA 1
ATOM 934 C C . ALA A 1 118 ? 11.951 -13.453 -30.535 1.00 45.97 118 ALA A C 1
ATOM 936 O O . AL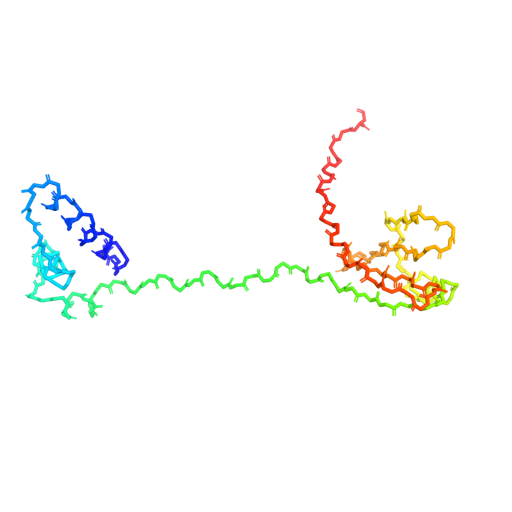A A 1 118 ? 12.039 -13.817 -31.703 1.00 45.97 118 ALA A O 1
ATOM 937 N N . THR A 1 119 ? 11.110 -14.072 -29.694 1.00 42.03 119 THR A N 1
ATOM 938 C CA . THR A 1 119 ? 10.302 -15.266 -30.040 1.00 42.03 119 THR A CA 1
ATOM 939 C C . THR A 1 119 ? 8.958 -15.309 -29.286 1.00 42.03 119 THR A C 1
ATOM 941 O O . THR A 1 119 ? 8.869 -14.834 -28.154 1.00 42.03 119 THR A O 1
ATOM 944 N N . PRO A 1 120 ? 7.871 -15.877 -29.852 1.00 41.84 120 PRO A N 1
ATOM 945 C CA . PRO A 1 120 ? 6.513 -15.774 -29.300 1.00 41.84 120 PRO A CA 1
ATOM 946 C C . PRO A 1 120 ? 6.224 -16.762 -28.148 1.00 41.84 120 PRO A C 1
ATOM 948 O O . PRO A 1 120 ? 5.138 -17.333 -28.078 1.00 41.84 120 PRO A O 1
ATOM 951 N N . ALA A 1 121 ? 7.158 -16.976 -27.218 1.00 37.56 121 ALA A N 1
ATOM 952 C CA . ALA A 1 121 ? 6.971 -17.917 -26.112 1.00 37.56 121 ALA A CA 1
ATOM 953 C C . ALA A 1 121 ? 7.205 -17.258 -24.742 1.00 37.56 121 ALA A C 1
ATOM 955 O O . ALA A 1 121 ? 8.289 -16.768 -24.451 1.00 37.56 121 ALA A O 1
ATOM 956 N N . ARG A 1 122 ? 6.140 -17.248 -23.922 1.00 39.34 122 ARG A N 1
ATOM 957 C CA . ARG A 1 122 ? 6.070 -16.960 -22.469 1.00 39.34 122 ARG A CA 1
ATOM 958 C C . ARG A 1 122 ? 7.123 -15.991 -21.899 1.00 39.34 122 ARG A C 1
ATOM 960 O O . ARG A 1 122 ? 8.221 -16.383 -21.518 1.00 39.34 122 ARG A O 1
ATOM 967 N N . VAL A 1 123 ? 6.699 -14.751 -21.654 1.00 38.59 123 VAL A N 1
ATOM 968 C CA . VAL A 1 123 ? 7.424 -13.819 -20.778 1.00 38.59 123 VAL A CA 1
ATOM 969 C C . VAL A 1 123 ? 7.285 -14.301 -19.333 1.00 38.59 123 VAL A C 1
ATOM 971 O O . VAL A 1 123 ? 6.182 -14.312 -18.789 1.00 38.59 123 VAL A O 1
ATOM 974 N N . ARG A 1 124 ? 8.388 -14.705 -18.698 1.00 38.25 124 ARG A N 1
ATOM 975 C CA . ARG A 1 124 ? 8.469 -14.755 -17.232 1.00 38.25 124 ARG A CA 1
ATOM 976 C C . ARG A 1 124 ? 8.948 -13.385 -16.764 1.00 38.25 124 ARG A C 1
ATOM 978 O O . ARG A 1 124 ? 10.058 -12.981 -17.087 1.00 38.25 124 ARG A O 1
ATOM 985 N N . GLN A 1 125 ? 8.099 -12.661 -16.043 1.00 38.97 125 GLN A N 1
ATOM 986 C CA . GLN A 1 125 ? 8.445 -11.366 -15.465 1.00 38.97 125 GLN A CA 1
ATOM 987 C C . GLN A 1 125 ? 9.404 -11.586 -14.288 1.00 38.97 125 GLN A C 1
ATOM 989 O O . GLN A 1 125 ? 8.989 -12.037 -13.224 1.00 38.97 125 GLN A O 1
ATOM 994 N N . PHE A 1 126 ? 10.685 -11.283 -14.483 1.00 36.06 126 PHE A N 1
ATOM 995 C CA . PHE A 1 126 ? 11.655 -11.185 -13.396 1.00 36.06 126 PHE A CA 1
ATOM 996 C C . PHE A 1 126 ? 11.869 -9.709 -13.073 1.00 36.06 126 PHE A C 1
ATOM 998 O O . PHE A 1 126 ? 12.467 -8.966 -13.846 1.00 36.06 126 PHE A O 1
ATOM 1005 N N . SER A 1 127 ? 11.333 -9.275 -11.933 1.00 36.41 127 SER A N 1
ATOM 1006 C CA . SER A 1 127 ? 11.630 -7.961 -11.368 1.00 36.41 127 SER A CA 1
ATOM 1007 C C . SER A 1 127 ? 12.964 -8.053 -10.635 1.00 36.41 127 SER A C 1
ATOM 1009 O O . SER A 1 127 ? 13.015 -8.489 -9.486 1.00 36.41 127 SER A O 1
ATOM 1011 N N . TYR A 1 128 ? 14.054 -7.663 -11.290 1.00 38.28 128 TYR A N 1
ATOM 1012 C CA . TYR A 1 128 ? 15.341 -7.520 -10.618 1.00 38.28 128 TYR A CA 1
ATOM 1013 C C . TYR A 1 128 ? 15.321 -6.237 -9.782 1.00 38.28 128 TYR A C 1
ATOM 1015 O O . TYR A 1 128 ? 15.440 -5.135 -10.310 1.00 38.28 128 TYR A O 1
ATOM 1023 N N . ARG A 1 129 ? 15.176 -6.369 -8.458 1.00 38.34 129 ARG A N 1
ATOM 1024 C CA . ARG A 1 129 ? 15.618 -5.330 -7.518 1.00 38.34 129 ARG A CA 1
ATOM 1025 C C . ARG A 1 129 ? 17.147 -5.358 -7.543 1.00 38.34 129 ARG A C 1
ATOM 1027 O O . ARG A 1 129 ? 17.754 -6.160 -6.839 1.00 38.34 129 ARG A O 1
ATOM 1034 N N . CYS A 1 130 ? 17.769 -4.552 -8.402 1.00 34.94 130 CYS A N 1
ATOM 1035 C CA . CYS A 1 130 ? 19.212 -4.357 -8.331 1.00 34.94 130 CYS A CA 1
ATOM 1036 C C . CYS A 1 130 ? 19.494 -3.576 -7.043 1.00 34.94 130 CYS A C 1
ATOM 1038 O O . CYS A 1 130 ? 19.055 -2.436 -6.887 1.00 34.94 130 CYS A O 1
ATOM 1040 N N . ALA A 1 131 ? 20.114 -4.248 -6.074 1.00 34.47 131 ALA A N 1
ATOM 1041 C CA . ALA A 1 131 ? 20.529 -3.644 -4.822 1.00 34.47 131 ALA A CA 1
ATOM 1042 C C . ALA A 1 131 ? 21.447 -2.450 -5.111 1.00 34.47 131 ALA A C 1
ATOM 1044 O O . ALA A 1 131 ? 22.310 -2.514 -5.984 1.00 34.47 131 ALA A O 1
ATOM 1045 N N . THR A 1 132 ? 21.255 -1.371 -4.359 1.00 35.03 132 THR A N 1
ATOM 1046 C CA . THR A 1 132 ? 22.163 -0.227 -4.264 1.00 35.03 132 THR A CA 1
ATOM 1047 C C . THR A 1 132 ? 23.622 -0.683 -4.200 1.00 35.03 132 THR A C 1
ATOM 1049 O O . THR A 1 132 ? 24.088 -1.117 -3.147 1.00 35.03 132 THR A O 1
ATOM 1052 N N . LEU A 1 133 ? 24.363 -0.533 -5.298 1.00 32.38 133 LEU A N 1
ATOM 1053 C CA . LEU A 1 133 ? 25.814 -0.411 -5.237 1.00 32.38 133 LEU A CA 1
ATOM 1054 C C . LEU A 1 133 ? 26.116 1.039 -4.861 1.00 32.38 133 LEU A C 1
ATOM 1056 O O . LEU A 1 133 ? 26.244 1.919 -5.710 1.00 32.38 133 LEU A O 1
ATOM 1060 N N . ASN A 1 134 ? 26.191 1.285 -3.552 1.00 35.12 134 ASN A N 1
ATOM 1061 C CA . ASN A 1 134 ? 26.939 2.419 -3.030 1.00 35.12 134 ASN A CA 1
ATOM 1062 C C . ASN A 1 134 ? 28.40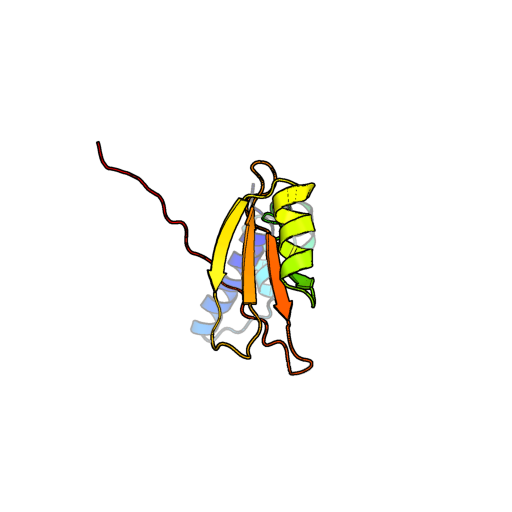4 2.209 -3.426 1.00 35.12 134 ASN A C 1
ATOM 1064 O O . ASN A 1 134 ? 29.128 1.464 -2.770 1.00 35.12 134 ASN A O 1
ATOM 1068 N N . TYR A 1 135 ? 28.831 2.844 -4.515 1.00 30.98 135 TYR A N 1
ATOM 1069 C CA . TYR A 1 135 ? 30.244 2.952 -4.848 1.00 30.98 135 TYR A CA 1
ATOM 1070 C C . TYR A 1 135 ? 30.843 4.052 -3.964 1.00 30.98 135 TYR A C 1
ATOM 1072 O O . TYR A 1 135 ? 30.800 5.237 -4.285 1.00 30.98 135 TYR A O 1
ATOM 1080 N N . SER A 1 136 ? 31.331 3.663 -2.788 1.00 38.16 136 SER A N 1
ATOM 1081 C CA . SER A 1 136 ? 32.209 4.490 -1.963 1.00 38.16 136 SER A CA 1
ATOM 1082 C C . SER A 1 136 ? 33.597 3.864 -1.963 1.00 38.16 136 SER A C 1
ATOM 1084 O O . SER A 1 136 ? 33.792 2.806 -1.376 1.00 38.16 136 SER A O 1
ATOM 1086 N N . GLY A 1 137 ? 34.549 4.558 -2.591 1.00 33.47 137 GLY A N 1
ATOM 1087 C CA . GLY A 1 137 ? 35.978 4.399 -2.326 1.00 33.47 137 GLY A CA 1
ATOM 1088 C C . GLY A 1 137 ? 36.785 3.699 -3.416 1.00 33.47 137 GLY A C 1
ATOM 1089 O O . GLY A 1 137 ? 36.754 2.481 -3.522 1.00 33.47 137 GLY A O 1
ATOM 1090 N N . MET A 1 138 ? 37.573 4.488 -4.152 1.00 27.09 138 MET A N 1
ATOM 1091 C CA . MET A 1 138 ? 39.014 4.255 -4.333 1.00 27.09 138 MET A CA 1
ATOM 1092 C C . MET A 1 138 ? 39.634 5.469 -5.046 1.00 27.09 138 MET A C 1
ATOM 1094 O O . MET A 1 138 ? 39.529 5.630 -6.260 1.00 27.09 138 MET A O 1
ATOM 1098 N N . SER A 1 139 ? 40.232 6.349 -4.244 1.00 31.80 139 SER A N 1
ATOM 1099 C CA . SER A 1 139 ? 41.432 7.124 -4.582 1.00 31.80 139 SER A CA 1
ATOM 1100 C C . SER A 1 139 ? 42.537 6.652 -3.650 1.00 31.80 139 SER A C 1
ATOM 1102 O O . SER A 1 139 ? 42.181 6.269 -2.510 1.00 31.80 139 SER A O 1
#

InterPro domains:
  IPR000335 Bleomycin resistance protein [PF19581] (58-105)
  IPR045517 Glyoxalase-related protein [PF20066] (3-54)

Foldseek 3Di:
DAAPVNLLVQLVVVQVVVVVVVHHDDSLVSSQVSCVVVVHNGNVRVNVPHHYPDDPDPPDDDQDAEEAEAQDPVVVCCVVCVVVVWDWPDWDDPDPQAWIWTWTQDPVRGTHIYIHGNDDDDDDDDDDPPDDPPPDDDD

Organism: Raoultella terrigena (NCBI:txid577)

=== Feature glossary ===
Key to the feature types in this record:

pLDDT. pLDDT is the predicted lDDT-Cα score: AlphaFold's confidence that the local environment of each residue (all inter-atomic distances within 15 Å) is correctly placed. It is a per-residue number between 0 and 100, with higher meaning more reliable.

Radius of gyration, Cα contacts, bounding box. The geometric summary reports three shape descriptors. Rg (radius of gyration) measures how spread out the Cα atoms are about their centre of mass; compact globular proteins have small Rg, elongated or unfolded ones large. Cα contacts (<8 Å, |i−j|>4) count long-range residue pairs in spatial proximity — high for tightly packed folds, near zero for rods or random coil. The bounding-box extents give the protein's footprint along x, y, z in Å.

Backbone torsions (φ/ψ). Backbone dihedral angles. Every residue except chain termini has a φ (preceding-C → N → Cα → C) and a ψ (N → Cα → C → next-N). They are reported in degrees following the IUPAC sign convention. Secondary structure is essentially a statement about which (φ, ψ) basin each residue occupies.

Contact-map, Ramachandran, and PAE plots. Plot images: a contact map (which residues are close in 3D, as an N×N binary image), a Ramachandran scatter (backbone torsion angles, revealing secondary-structure composition at a glance), and — for AlphaFold structures — a PAE heatmap (pairwise prediction confidence).

Predicted aligned error. Predicted Aligned Error (PAE) is an AlphaFold confidence matrix: entry (i, j) is the expected error in the position of residue j, in ångströms, when the prediction is superimposed on the true structure at residue i. Low PAE within a block of residues means that block is internally rigid and well-predicted; high PAE between two blocks means their relative placement is uncertain even if each block individually is confident.

Secondary structure (3-state, P-SEA). Three-state secondary structure (P-SEA) collapses the eight DSSP classes into helix (a), strand (b), and coil (c). P-SEA assigns these from Cα geometry alone — distances and angles — without requiring backbone oxygens, so it works on any Cα trace.

Solvent-accessible surface area. Solvent-accessible surface area (SASA) is the area in Å² traced out by the centre of a 1.4 Å probe sphere (a water molecule) rolled over the protein's van der Waals surface (Shrake–Rupley / Lee–Richards construction). Buried residues have near-zero SASA; fully exposed residues can exceed 200 Å². The total SASA scales roughly with the number of surface residues.

Foldseek 3Di. The Foldseek 3Di string encodes local tertiary geometry as a 20-letter alphabet — one character per residue — derived from the relative positions of nearby Cα atoms. Unlike the amino-acid sequence, 3Di is a direct function of the 3D structure, so two proteins with the same fold have similar 3Di strings even at low sequence identity.

B-factor. For experimental (PDB) structures, the B-factor (temperature factor) quantifies the positional spread of each atom in the crystal — a combination of thermal vibration and static disorder — in units of Å². High B-factors mark flexible loops or poorly resolved regions; low B-factors mark the rigid, well-ordered core.

mmCIF coordinates. The mmCIF block holds the 3D Cartesian coordinates of each backbone atom (N, Cα, C, O) in ångströms. mmCIF is the PDB's canonical archive format — a tagged-loop text representation of the atomic model.

InterPro / GO / CATH / organism. Functional annotations link the protein to curated databases. InterPro entries identify conserved domains and families by matching the sequence against member-database signatures (Pfam, PROSITE, CDD, …). Gene Ontology (GO) terms describe molecular function, biological process, and cellular component in a controlled vocabulary. CATH places the structure in a hierarchical fold classification (Class/Architecture/Topology/Homologous-superfamily). The organism is the source species.

Rendered structure images. Structure images are PyMOL renders from six orthogonal camera directions. Cartoon representation draws helices as coils and strands as arrows; sticks shows the backbone as bonds; surface shows the solvent-excluded envelope. Rainbow coloring maps sequence position to hue (blue→red, N→C); chain coloring assigns a distinct color per polypeptide.

Sequence. This is the polypeptide sequence — one letter per residue, N-terminus first. Length ranges from a few dozen residues for small domains to over a thousand for large multi-domain proteins.

Secondary structure (8-state, DSSP). The SS8 string is DSSP's per-residue secondary-structure call. α-helix (H) means an i→i+4 H-bond ladder; β-strand (E) means the residue participates in a β-sheet; 3₁₀ (G) and π (I) are tighter and wider helices; T/S are turns/bends; '-' is loop.

Nearest PDB structures. Structural nearest neighbors (via Foldseek easy-search vs the PDB). Reported per hit: target PDB id, E-value, and alignment TM-score. A TM-score above ~0.5 is the conventional threshold for 'same fold'.